Protein AF-X1KUH6-F1 (afdb_monomer_lite)

InterPro domains:
  IPR006076 FAD dependent oxidoreductase [PF01266] (51-123)
  IPR036188 FAD/NAD(P)-binding domain superfamily [G3DSA:3.50.50.60] (8-52)
  IPR036188 FAD/NAD(P)-binding domain superfamily [G3DSA:3.50.50.60] (83-125)
  IPR036188 FAD/NAD(P)-binding domain superfamily [SSF51905] (2-125)
  IPR052745 Glycerol 3-phosphate Oxidase/Oxidoreductase [PTHR42720] (55-124)

Foldseek 3Di:
DDDDDVDPDDPPVVVVVVVVVVVCVVVPDDDDPPDDFPDWDDDDPGTDGDDLVVVVVVCCVVPVPDDSVNDDDDDDDDFQADDPDDAWDWAADPVHNQDTDTGGQGPPNVVCVVVVVVVVVVSNVD

Radius of gyration: 20.11 Å; chains: 1; bounding box: 38×42×51 Å

Sequence (126 aa):
YALYVPTSGVIESTSLVDKLYRLAESYGAIFLVGNKVFEIEPEGKGFKVKEENYYLDMVRSFFPGLKLEDISLHQAGIRARLKDYYDFIIERDPEYTNLINLVGIDSPGLTASLAIARYVSELLIR

Structure (mmCIF, N/CA/C/O backbone):
data_AF-X1KUH6-F1
#
_entry.id   AF-X1KUH6-F1
#
loop_
_atom_site.group_PDB
_atom_site.id
_atom_site.type_symbol
_atom_site.label_atom_id
_atom_site.label_alt_id
_atom_site.label_comp_id
_atom_site.label_asym_id
_atom_site.label_entity_id
_atom_site.label_seq_id
_atom_site.pdbx_PDB_ins_code
_atom_site.Cartn_x
_atom_site.Cartn_y
_atom_site.Cartn_z
_atom_site.occupancy
_atom_site.B_iso_or_equiv
_atom_site.auth_seq_id
_atom_site.auth_comp_id
_atom_site.auth_asym_id
_atom_site.auth_atom_id
_atom_site.pdbx_PDB_model_num
ATOM 1 N N . TYR A 1 1 ? -2.471 15.102 10.674 1.00 31.97 1 TYR A N 1
ATOM 2 C CA . TYR A 1 1 ? -3.665 15.768 10.125 1.00 31.97 1 TYR A CA 1
ATOM 3 C C . TYR A 1 1 ? -4.675 14.694 9.764 1.00 31.97 1 TYR A C 1
ATOM 5 O O . TYR A 1 1 ? -4.535 14.075 8.718 1.00 31.97 1 TYR A O 1
ATOM 13 N N . ALA A 1 2 ? -5.610 14.398 10.666 1.00 34.84 2 ALA A N 1
ATOM 14 C CA . ALA A 1 2 ? -6.736 13.520 10.364 1.00 34.84 2 ALA A CA 1
ATOM 15 C C . ALA A 1 2 ? -7.836 14.351 9.689 1.00 34.84 2 ALA A C 1
ATOM 17 O O . ALA A 1 2 ? -8.065 15.505 10.059 1.00 34.84 2 ALA A O 1
ATOM 18 N N . LEU A 1 3 ? -8.474 13.790 8.665 1.00 40.66 3 LEU A N 1
ATOM 19 C CA . LEU A 1 3 ? -9.606 14.415 7.993 1.00 40.66 3 LEU A CA 1
ATOM 20 C C . LEU A 1 3 ? -10.830 14.259 8.909 1.00 40.66 3 LEU A C 1
ATOM 22 O O . LEU A 1 3 ? -11.420 13.184 8.971 1.00 40.66 3 LEU A O 1
ATOM 26 N N . TYR A 1 4 ? -11.191 15.304 9.656 1.00 42.94 4 TYR A N 1
ATOM 27 C CA . TYR A 1 4 ? -12.427 15.311 10.439 1.00 42.94 4 TYR A CA 1
ATOM 28 C C . TYR A 1 4 ? -13.623 15.356 9.482 1.00 42.94 4 TYR A C 1
ATOM 30 O O . TYR A 1 4 ? -13.858 16.366 8.816 1.00 42.94 4 TYR A O 1
ATOM 38 N N . VAL A 1 5 ? -14.364 14.250 9.391 1.00 48.00 5 VAL A N 1
ATOM 39 C CA . VAL A 1 5 ? -15.602 14.163 8.611 1.00 48.00 5 VAL A CA 1
ATOM 40 C C . VAL A 1 5 ? -16.766 14.026 9.603 1.00 48.00 5 VAL A C 1
ATOM 42 O O . VAL A 1 5 ? -16.987 12.937 10.127 1.00 48.00 5 VAL A O 1
ATOM 45 N N . PRO A 1 6 ? -17.513 15.110 9.894 1.00 46.59 6 PRO A N 1
ATOM 46 C CA . PRO A 1 6 ? -18.525 15.154 10.962 1.00 46.59 6 PRO A CA 1
ATOM 47 C C . PRO A 1 6 ? -19.759 14.271 10.723 1.00 46.59 6 PRO A C 1
ATOM 49 O O . PRO A 1 6 ? -20.635 14.180 11.578 1.00 46.59 6 PRO A O 1
ATOM 52 N N . THR A 1 7 ? -19.850 13.614 9.568 1.00 44.88 7 THR A N 1
ATOM 53 C CA . THR A 1 7 ? -20.922 12.672 9.239 1.00 44.88 7 THR A CA 1
ATOM 54 C C . THR A 1 7 ? -20.283 11.436 8.627 1.00 44.88 7 THR A C 1
ATOM 56 O O . THR A 1 7 ? -19.449 11.565 7.732 1.00 44.88 7 THR A O 1
ATOM 59 N N . SER A 1 8 ? -20.634 10.241 9.104 1.00 47.94 8 SER A N 1
ATOM 60 C CA . SER A 1 8 ? -20.269 9.007 8.414 1.00 47.94 8 SER A CA 1
ATOM 61 C C . SER A 1 8 ? -20.927 9.031 7.033 1.00 47.94 8 SER A C 1
ATOM 63 O O . SER A 1 8 ? -22.132 8.855 6.881 1.00 47.94 8 SER A O 1
ATOM 65 N N . GLY A 1 9 ? -20.128 9.333 6.017 1.00 53.59 9 GLY A N 1
ATOM 66 C CA . GLY A 1 9 ? -20.549 9.392 4.629 1.00 53.59 9 GLY A CA 1
ATOM 67 C C . GLY A 1 9 ? -19.636 8.507 3.804 1.00 53.59 9 GLY A C 1
ATOM 68 O O . GLY A 1 9 ? -18.417 8.549 3.960 1.00 53.59 9 GLY A O 1
ATOM 69 N N . VAL A 1 10 ? -20.218 7.701 2.920 1.00 56.50 10 VAL A N 1
ATOM 70 C CA . VAL A 1 10 ? -19.442 7.056 1.863 1.00 56.50 10 VAL A CA 1
ATOM 71 C C . VAL A 1 10 ? -18.936 8.175 0.960 1.00 56.50 10 VAL A C 1
ATOM 73 O O . VAL A 1 10 ? -19.721 8.825 0.271 1.00 56.50 10 VAL A O 1
ATOM 76 N N . ILE A 1 11 ? -17.634 8.448 1.007 1.00 61.00 11 ILE A N 1
ATOM 77 C CA . ILE A 1 11 ? -17.017 9.391 0.080 1.00 61.00 11 ILE A CA 1
ATOM 78 C C . ILE A 1 11 ? -16.903 8.681 -1.261 1.00 61.00 11 ILE A C 1
ATOM 80 O O . ILE A 1 11 ? -16.215 7.669 -1.391 1.00 61.00 11 ILE A O 1
ATOM 84 N N . GLU A 1 12 ? -17.591 9.217 -2.262 1.00 68.62 12 GLU A N 1
ATOM 85 C CA . GLU A 1 12 ? -17.457 8.738 -3.627 1.00 68.62 12 GLU A CA 1
ATOM 86 C C . GLU A 1 12 ? -16.041 9.087 -4.125 1.00 68.62 12 GLU A C 1
ATOM 88 O O . GLU A 1 12 ? -15.632 10.252 -4.174 1.00 68.62 12 GLU A O 1
ATOM 93 N N . SER A 1 13 ? -15.256 8.042 -4.394 1.00 67.69 13 SER A N 1
ATOM 94 C CA . SER A 1 13 ? -13.815 8.146 -4.632 1.00 67.69 13 SER A CA 1
ATOM 95 C C . SER A 1 13 ? -13.461 9.011 -5.839 1.00 67.69 13 SER A C 1
ATOM 97 O O . SER A 1 13 ? -12.487 9.759 -5.778 1.00 67.69 13 SER A O 1
ATOM 99 N N . THR A 1 14 ? -14.254 8.969 -6.912 1.00 73.88 14 THR A N 1
ATOM 100 C CA . THR A 1 14 ? -13.946 9.726 -8.130 1.00 73.88 14 THR A CA 1
ATOM 101 C C . THR A 1 14 ? -14.169 11.224 -7.930 1.00 73.88 14 THR A C 1
ATOM 103 O O . THR A 1 14 ? -13.325 12.025 -8.322 1.00 73.88 14 THR A O 1
ATOM 106 N N . SER A 1 15 ? -15.215 11.611 -7.202 1.00 71.81 15 SER A N 1
ATOM 107 C CA . SER A 1 15 ? -15.508 12.994 -6.816 1.00 71.81 15 SER A CA 1
ATOM 108 C C . SER A 1 15 ? -14.451 13.566 -5.874 1.00 71.81 15 SER A C 1
ATOM 110 O O . SER A 1 15 ? -14.112 14.747 -5.961 1.00 71.81 15 SER A O 1
ATOM 112 N N . LEU A 1 16 ? -13.916 12.746 -4.963 1.00 75.31 16 LEU A N 1
ATOM 113 C CA . LEU A 1 16 ? -12.793 13.153 -4.119 1.00 75.31 16 LEU A CA 1
ATOM 114 C C . LEU A 1 16 ? -11.537 13.392 -4.962 1.00 75.31 16 LEU A C 1
ATOM 116 O O . LEU A 1 16 ? -10.885 14.423 -4.800 1.00 75.31 16 LEU A O 1
ATOM 120 N N . VAL A 1 17 ? -11.219 12.466 -5.868 1.00 80.88 17 VAL A N 1
ATOM 121 C CA . VAL A 1 17 ? -10.056 12.573 -6.756 1.00 80.88 17 VAL A CA 1
ATOM 122 C C . VAL A 1 17 ? -10.162 13.801 -7.662 1.00 80.88 17 VAL A C 1
ATOM 124 O O . VAL A 1 17 ? -9.189 14.542 -7.757 1.00 80.88 17 VAL A O 1
ATOM 127 N N . ASP A 1 18 ? -11.329 14.087 -8.250 1.00 82.75 18 ASP A N 1
ATOM 128 C CA . ASP A 1 18 ? -11.540 15.290 -9.075 1.00 82.75 18 ASP A CA 1
ATOM 129 C C . ASP A 1 18 ? -11.342 16.582 -8.264 1.00 82.75 18 ASP A C 1
ATOM 131 O O . ASP A 1 18 ? -10.659 17.508 -8.705 1.00 82.75 18 ASP A O 1
ATOM 135 N N . LYS A 1 19 ? -11.859 16.638 -7.028 1.00 85.25 19 LYS A N 1
ATOM 136 C CA . LYS A 1 19 ? -11.635 17.793 -6.144 1.00 85.25 19 LYS A CA 1
ATOM 137 C C . LYS A 1 19 ? -10.160 17.982 -5.805 1.00 85.25 19 LYS A C 1
ATOM 139 O O . LYS A 1 19 ? -9.675 19.111 -5.840 1.00 85.25 19 LYS A O 1
ATOM 144 N N . LEU A 1 20 ? -9.452 16.901 -5.478 1.00 84.69 20 LEU A N 1
ATOM 145 C CA . LEU A 1 20 ? -8.020 16.947 -5.182 1.00 84.69 20 LEU A CA 1
ATOM 146 C C . LEU A 1 20 ? -7.204 17.365 -6.407 1.00 84.69 20 LEU A C 1
ATOM 148 O O . LEU A 1 20 ? -6.295 18.179 -6.270 1.00 84.69 20 LEU A O 1
ATOM 152 N N . TYR A 1 21 ? -7.561 16.863 -7.591 1.00 85.25 21 TYR A N 1
ATOM 153 C CA . TYR A 1 21 ? -6.956 17.244 -8.865 1.00 85.25 21 TYR A CA 1
ATOM 154 C C . TYR A 1 21 ? -7.057 18.759 -9.089 1.00 85.25 21 TYR A C 1
ATOM 156 O O . TYR A 1 21 ? -6.037 19.435 -9.222 1.00 85.25 21 TYR A O 1
ATOM 164 N N . ARG A 1 22 ? -8.273 19.318 -9.013 1.00 87.50 22 ARG A N 1
ATOM 165 C CA . ARG A 1 22 ? -8.514 20.762 -9.193 1.00 87.50 22 ARG A CA 1
ATOM 166 C C . ARG A 1 22 ? -7.794 21.609 -8.152 1.00 87.50 22 ARG A C 1
ATOM 168 O O . ARG A 1 22 ? -7.260 22.670 -8.469 1.00 87.50 22 ARG A O 1
ATOM 175 N N . LEU A 1 23 ? -7.787 21.150 -6.901 1.00 91.44 23 LEU A N 1
ATOM 176 C CA . LEU A 1 23 ? -7.093 21.838 -5.821 1.00 91.44 23 LEU A CA 1
ATOM 177 C C . LEU A 1 23 ? -5.587 21.884 -6.097 1.00 91.44 23 LEU A C 1
ATOM 179 O O . LEU A 1 23 ? -4.996 22.957 -6.041 1.00 91.44 23 LEU A O 1
ATOM 183 N N . ALA A 1 24 ? -4.977 20.754 -6.450 1.00 84.88 24 ALA A N 1
ATOM 184 C CA . ALA A 1 24 ? -3.556 20.683 -6.766 1.00 84.88 24 ALA A CA 1
ATOM 185 C C . ALA A 1 24 ? -3.184 21.568 -7.969 1.00 84.88 24 ALA A C 1
ATOM 187 O O . ALA A 1 24 ? -2.192 22.294 -7.889 1.00 84.88 24 ALA A O 1
ATOM 1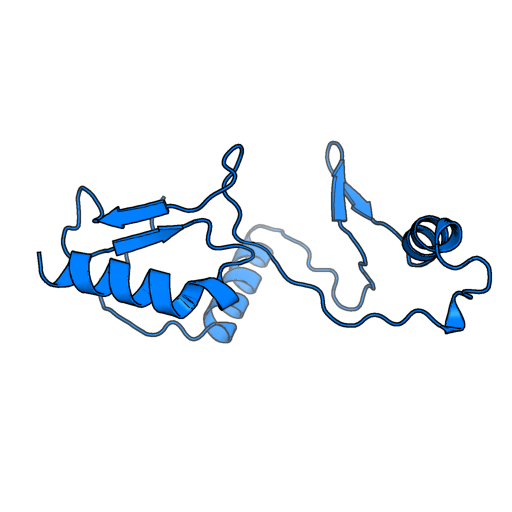88 N N . GLU A 1 25 ? -3.996 21.585 -9.035 1.00 89.31 25 GLU A N 1
ATOM 189 C CA . GLU A 1 25 ? -3.800 22.512 -10.162 1.00 89.31 25 GLU A CA 1
ATOM 190 C C . GLU A 1 25 ? -3.829 23.978 -9.710 1.00 89.31 25 GLU A C 1
ATOM 192 O O . GLU A 1 25 ? -2.978 24.765 -10.121 1.00 89.31 25 GLU A O 1
ATOM 197 N N . SER A 1 26 ? -4.747 24.351 -8.808 1.00 92.69 26 SER A N 1
ATOM 198 C CA . SER A 1 26 ? -4.825 25.724 -8.281 1.00 92.69 26 SER A CA 1
ATOM 199 C C . SER A 1 26 ? -3.585 26.147 -7.480 1.00 92.69 26 SER A C 1
ATOM 201 O O . SER A 1 26 ? -3.274 27.335 -7.408 1.00 92.69 26 SER A O 1
ATOM 203 N N . TYR A 1 27 ? -2.840 25.180 -6.933 1.00 92.56 27 TYR A N 1
ATOM 204 C CA . TYR A 1 27 ? -1.546 25.390 -6.275 1.00 92.56 27 TYR A CA 1
ATOM 205 C C . TYR A 1 27 ? -0.347 25.273 -7.233 1.00 92.56 27 TYR A C 1
ATOM 207 O O . TYR A 1 27 ? 0.799 25.305 -6.787 1.00 92.56 27 TYR A O 1
ATOM 215 N N . GLY A 1 28 ? -0.587 25.163 -8.544 1.00 86.88 28 GLY A N 1
ATOM 216 C CA . GLY A 1 28 ? 0.456 25.137 -9.570 1.00 86.88 28 GLY A CA 1
ATOM 217 C C . GLY A 1 28 ? 1.007 23.748 -9.896 1.00 86.88 28 GLY A C 1
ATOM 218 O O . GLY A 1 28 ? 2.046 23.655 -10.552 1.00 86.88 28 GLY A O 1
ATOM 219 N N . ALA A 1 29 ? 0.350 22.668 -9.461 1.00 88.44 29 ALA A N 1
ATOM 220 C CA . ALA A 1 29 ? 0.693 21.331 -9.935 1.00 88.44 29 ALA A CA 1
ATOM 221 C C . ALA A 1 29 ? 0.342 21.189 -11.426 1.00 88.44 29 ALA A C 1
ATOM 223 O O . ALA A 1 29 ? -0.734 21.596 -11.859 1.00 88.44 29 ALA A O 1
ATOM 224 N N . ILE A 1 30 ? 1.239 20.582 -12.204 1.00 86.62 30 ILE A N 1
ATOM 225 C CA . ILE A 1 30 ? 1.002 20.240 -13.610 1.00 86.62 30 ILE A CA 1
ATOM 226 C C . ILE A 1 30 ? 0.770 18.734 -13.694 1.00 86.62 30 ILE A C 1
ATOM 228 O O . ILE A 1 30 ? 1.621 17.950 -13.270 1.00 86.62 30 ILE A O 1
ATOM 232 N N . PHE A 1 31 ? -0.358 18.329 -14.273 1.00 83.38 31 PHE A N 1
ATOM 233 C CA . PHE A 1 31 ? -0.675 16.925 -14.513 1.00 83.38 31 PHE A CA 1
ATOM 234 C C . PHE A 1 31 ? -0.367 16.548 -15.962 1.00 83.38 31 PHE A C 1
ATOM 236 O O . PHE A 1 31 ? -0.906 17.122 -16.905 1.00 83.38 31 PHE A O 1
ATOM 243 N N . LEU A 1 32 ? 0.499 15.553 -16.145 1.00 78.19 32 LEU A N 1
ATOM 244 C CA . LEU A 1 32 ? 0.859 15.019 -17.456 1.00 78.19 32 LEU A CA 1
ATOM 245 C C . LEU A 1 32 ? 0.123 13.699 -17.697 1.00 78.19 32 LEU A C 1
ATOM 247 O O . LEU A 1 32 ? 0.620 12.621 -17.375 1.00 78.19 32 LEU A O 1
ATOM 251 N N . VAL A 1 33 ? -1.071 13.787 -18.274 1.00 76.44 33 VAL A N 1
ATOM 252 C CA . VAL A 1 33 ? -1.908 12.629 -18.618 1.00 76.44 33 VAL A CA 1
ATOM 253 C C . VAL A 1 33 ? -1.519 12.017 -19.968 1.00 76.44 33 VAL A C 1
ATOM 255 O O . VAL A 1 33 ? -1.100 12.719 -20.883 1.00 76.44 33 VAL A O 1
ATOM 258 N N . GLY A 1 34 ? -1.647 10.692 -20.091 1.00 69.38 34 GLY A N 1
ATOM 259 C CA . GLY A 1 34 ? -1.348 9.948 -21.326 1.00 69.38 34 GLY A CA 1
ATOM 260 C C . GLY A 1 34 ? 0.093 9.438 -21.460 1.00 69.38 34 GLY A C 1
ATOM 261 O O . GLY A 1 34 ? 0.394 8.721 -22.412 1.00 69.38 34 GLY A O 1
ATOM 262 N N . ASN A 1 35 ? 0.974 9.747 -20.505 1.00 70.75 35 ASN A N 1
ATOM 263 C CA . ASN A 1 35 ? 2.327 9.191 -20.469 1.00 70.75 35 ASN A CA 1
ATOM 264 C C . ASN A 1 35 ? 2.319 7.790 -19.848 1.00 70.75 35 ASN A C 1
ATOM 266 O O . ASN A 1 35 ? 1.699 7.570 -18.806 1.00 70.75 35 ASN A O 1
ATOM 270 N N . LYS A 1 36 ? 3.041 6.849 -20.468 1.00 67.56 36 LYS A N 1
ATOM 271 C CA . LYS A 1 36 ? 3.293 5.534 -19.873 1.00 67.56 36 LYS A CA 1
ATOM 272 C C . LYS A 1 36 ? 4.362 5.681 -1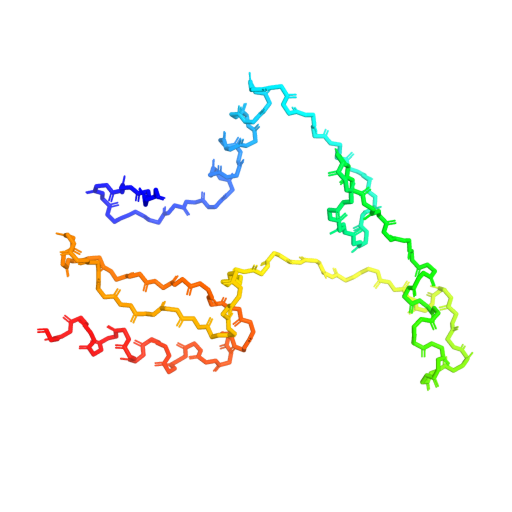8.800 1.00 67.56 36 LYS A C 1
ATOM 274 O O . LYS A 1 36 ? 5.518 5.959 -19.098 1.00 67.56 36 LYS A O 1
ATOM 279 N N . VAL A 1 37 ? 3.952 5.492 -17.558 1.00 66.00 37 VAL A N 1
ATOM 280 C CA . VAL A 1 37 ? 4.829 5.507 -16.394 1.00 66.00 37 VAL A CA 1
ATOM 281 C C . VAL A 1 37 ? 4.803 4.109 -15.796 1.00 66.00 37 VAL A C 1
ATOM 283 O O . VAL A 1 37 ? 3.745 3.659 -15.360 1.00 66.00 37 VAL A O 1
ATOM 286 N N . PHE A 1 38 ? 5.944 3.420 -15.793 1.00 69.75 38 PHE A N 1
ATOM 287 C CA . PHE A 1 38 ? 6.019 2.048 -15.283 1.00 69.75 38 PHE A CA 1
ATOM 288 C C . PHE A 1 38 ? 6.347 2.011 -13.789 1.00 69.75 38 PHE A C 1
ATOM 290 O O . PHE A 1 38 ? 5.682 1.327 -13.018 1.00 69.75 38 PHE A O 1
ATOM 297 N N . GLU A 1 39 ? 7.326 2.809 -13.371 1.00 74.81 39 GLU A N 1
ATOM 298 C CA . GLU A 1 39 ? 7.657 3.040 -11.967 1.00 74.81 39 GLU A CA 1
ATOM 299 C C . GLU A 1 39 ? 8.164 4.462 -11.807 1.00 74.81 39 GLU A C 1
ATOM 301 O O . GLU A 1 39 ? 8.863 4.959 -12.691 1.00 74.81 39 GLU A O 1
ATOM 306 N N . ILE A 1 40 ? 7.831 5.087 -10.681 1.00 77.31 40 ILE A N 1
ATOM 307 C CA . ILE A 1 40 ? 8.378 6.374 -10.266 1.00 77.31 40 ILE A CA 1
ATOM 308 C C . ILE A 1 40 ? 9.027 6.201 -8.901 1.00 77.31 40 ILE A C 1
ATOM 310 O O . ILE A 1 40 ? 8.365 5.816 -7.938 1.00 77.31 40 ILE A O 1
ATOM 314 N N . GLU A 1 41 ? 10.301 6.561 -8.814 1.00 80.75 41 GLU A N 1
ATOM 315 C CA . GLU A 1 41 ? 11.031 6.673 -7.555 1.00 80.75 41 GLU A CA 1
ATOM 316 C C . GLU A 1 41 ? 11.459 8.136 -7.346 1.00 80.75 41 GLU A C 1
ATOM 318 O O . GLU A 1 41 ? 11.938 8.769 -8.291 1.00 80.75 41 GLU A O 1
ATOM 323 N N . PRO A 1 42 ? 11.286 8.717 -6.144 1.00 80.88 42 PRO A N 1
ATOM 324 C CA . PRO A 1 42 ? 11.809 10.047 -5.849 1.00 80.88 42 PRO A CA 1
ATOM 325 C C . PRO A 1 42 ? 13.335 10.077 -5.999 1.00 80.88 42 PRO A C 1
ATOM 327 O O . PRO A 1 42 ? 14.034 9.278 -5.379 1.00 80.88 42 PRO A O 1
ATOM 330 N N . GLU A 1 43 ? 13.863 11.023 -6.777 1.00 86.50 43 GLU A N 1
ATOM 331 C CA . GLU A 1 43 ? 15.306 11.215 -6.955 1.00 86.50 43 GLU A CA 1
ATOM 332 C C . GLU A 1 43 ? 15.642 12.714 -6.916 1.00 86.50 43 GLU A C 1
ATOM 334 O O . GLU A 1 43 ? 15.345 13.486 -7.832 1.00 86.50 43 GLU A O 1
ATOM 339 N N . GLY A 1 44 ? 16.244 13.160 -5.809 1.00 86.12 44 GLY A N 1
ATOM 340 C CA . GLY A 1 44 ? 16.580 14.569 -5.594 1.00 86.12 44 GLY A CA 1
ATOM 341 C C . GLY A 1 44 ? 15.347 15.483 -5.619 1.00 86.12 44 GLY A C 1
ATOM 342 O O . GLY A 1 44 ? 14.476 15.378 -4.760 1.00 86.12 44 GLY A O 1
ATOM 343 N N . LYS A 1 45 ? 15.298 16.412 -6.585 1.00 84.62 45 LYS A N 1
ATOM 344 C CA . LYS A 1 45 ? 14.156 17.328 -6.809 1.00 84.62 45 LYS A CA 1
ATOM 345 C C . LYS A 1 45 ? 13.144 16.801 -7.836 1.00 84.62 45 LYS A C 1
ATOM 347 O O . LYS A 1 45 ? 12.207 17.520 -8.173 1.00 84.62 45 LYS A O 1
ATOM 352 N N . GLY A 1 46 ? 13.366 15.606 -8.375 1.00 82.94 46 GLY A N 1
ATOM 353 C CA . GLY A 1 46 ? 12.556 15.029 -9.436 1.00 82.94 46 GLY A CA 1
ATOM 354 C C . GLY A 1 46 ? 12.209 13.573 -9.164 1.00 82.94 46 GLY A C 1
ATOM 355 O O . GLY A 1 46 ? 12.224 13.097 -8.028 1.00 82.94 46 GLY A O 1
ATOM 356 N N . PHE A 1 47 ? 11.883 12.879 -10.244 1.00 82.25 47 PHE A N 1
ATOM 357 C CA . PHE A 1 47 ? 11.468 11.490 -10.224 1.00 82.25 47 PHE A CA 1
ATOM 358 C C . PHE A 1 47 ? 12.249 10.716 -11.272 1.00 82.25 47 PHE A C 1
ATOM 360 O O . PHE A 1 47 ? 12.354 11.149 -12.421 1.00 82.25 47 PHE A O 1
ATOM 367 N N . LYS A 1 48 ? 12.759 9.554 -10.880 1.00 82.69 48 LYS A N 1
ATOM 368 C CA . LYS A 1 48 ? 13.312 8.576 -11.802 1.00 82.69 48 LYS A CA 1
ATOM 369 C C . LYS A 1 48 ? 12.176 7.709 -12.321 1.00 82.69 48 LYS A C 1
ATOM 371 O O . LYS A 1 48 ? 11.450 7.109 -11.530 1.00 82.69 48 LYS A O 1
ATOM 376 N N . VAL A 1 49 ? 12.038 7.647 -13.642 1.00 80.06 49 VAL A N 1
ATOM 377 C CA . VAL A 1 49 ? 11.042 6.806 -14.312 1.00 80.06 49 VAL A CA 1
ATOM 378 C C . VAL A 1 49 ? 11.737 5.575 -14.875 1.00 80.06 49 VAL A C 1
ATOM 380 O O . V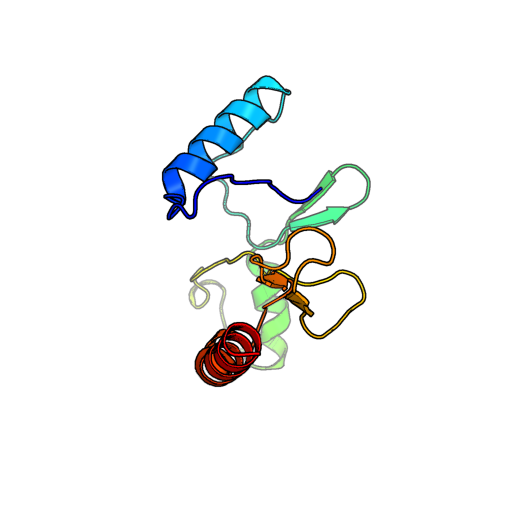AL A 1 49 ? 12.765 5.702 -15.539 1.00 80.06 49 VAL A O 1
ATOM 383 N N . LYS A 1 50 ? 11.199 4.383 -14.609 1.00 79.94 50 LYS A N 1
ATOM 384 C CA . LYS A 1 50 ? 11.691 3.143 -15.228 1.00 79.94 50 LYS A CA 1
ATOM 385 C C . LYS A 1 50 ? 10.929 2.855 -16.519 1.00 79.94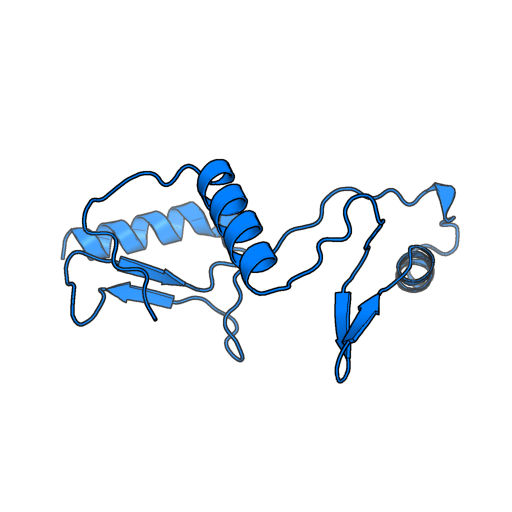 50 LYS A C 1
ATOM 387 O O . LYS A 1 50 ? 9.731 3.114 -16.603 1.00 79.94 50 LYS A O 1
ATOM 392 N N . GLU A 1 51 ? 11.631 2.323 -17.513 1.00 78.62 51 GLU A N 1
ATOM 393 C CA . GLU A 1 51 ? 11.063 1.903 -18.799 1.00 78.62 51 GLU A CA 1
ATOM 394 C C . GLU A 1 51 ? 10.803 0.391 -18.831 1.00 78.62 51 GLU A C 1
ATOM 396 O O . GLU A 1 51 ? 11.333 -0.366 -18.023 1.00 78.62 51 GLU A O 1
ATOM 401 N N . GLU A 1 52 ? 10.028 -0.071 -19.806 1.00 77.12 52 GLU A N 1
ATOM 402 C CA . GLU A 1 52 ? 9.616 -1.473 -19.980 1.00 77.12 52 GLU A CA 1
ATOM 403 C C . GLU A 1 52 ? 10.810 -2.458 -20.035 1.00 77.12 52 GLU A C 1
ATOM 405 O O . GLU A 1 52 ? 10.771 -3.531 -19.427 1.00 77.12 52 GLU A O 1
ATOM 410 N N . ASN A 1 53 ? 11.923 -2.050 -20.663 1.00 82.81 53 ASN A N 1
ATOM 411 C CA . ASN A 1 53 ? 13.161 -2.840 -20.744 1.00 82.81 53 ASN A CA 1
ATOM 412 C C . ASN A 1 53 ? 13.771 -3.164 -19.372 1.00 82.81 53 ASN A C 1
ATOM 414 O O . ASN A 1 53 ? 14.366 -4.228 -19.208 1.00 82.81 53 ASN A O 1
ATOM 418 N N . TYR A 1 54 ? 13.587 -2.292 -18.375 1.00 83.62 54 TYR A N 1
ATOM 419 C CA . TYR A 1 54 ? 14.076 -2.537 -17.017 1.00 83.62 54 TYR A CA 1
ATOM 420 C C . TYR A 1 54 ? 13.490 -3.827 -16.433 1.00 83.62 54 TYR A C 1
ATOM 422 O O . TYR A 1 54 ? 14.204 -4.62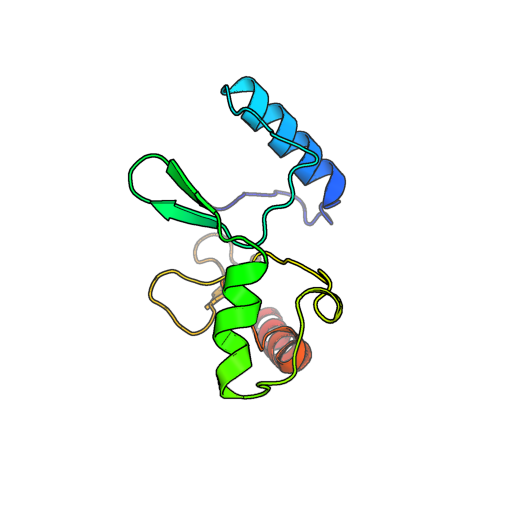2 -15.821 1.00 83.62 54 TYR A O 1
ATOM 430 N N . TYR A 1 55 ? 12.193 -4.062 -16.647 1.00 82.94 55 TYR A N 1
ATOM 431 C CA . TYR A 1 55 ? 11.528 -5.264 -16.150 1.00 82.94 55 TYR A CA 1
ATOM 432 C C . TYR A 1 55 ? 12.002 -6.504 -16.885 1.00 82.94 55 TYR A C 1
ATOM 434 O O . TYR A 1 55 ? 12.313 -7.498 -16.232 1.00 82.94 55 TYR A O 1
ATOM 442 N N . LEU A 1 56 ? 12.116 -6.432 -18.215 1.00 86.81 56 LEU A N 1
ATOM 443 C CA . LEU A 1 56 ? 12.625 -7.533 -19.029 1.00 86.81 56 LEU A CA 1
ATOM 444 C C . LEU A 1 56 ? 13.995 -8.009 -18.526 1.00 86.81 56 LEU A C 1
ATOM 446 O O . LEU A 1 56 ? 14.197 -9.209 -18.338 1.00 86.81 56 LEU A O 1
ATOM 450 N N . ASP A 1 57 ? 14.906 -7.080 -18.235 1.00 88.00 57 ASP A N 1
ATOM 451 C CA . ASP A 1 57 ? 16.239 -7.403 -17.723 1.00 88.00 57 ASP A CA 1
ATOM 452 C C . ASP A 1 57 ? 16.214 -8.067 -16.339 1.00 88.00 57 ASP A C 1
ATOM 454 O O . ASP A 1 57 ? 16.987 -8.997 -16.100 1.00 88.00 57 ASP A O 1
ATOM 458 N N . MET A 1 58 ? 15.293 -7.679 -15.449 1.00 86.44 58 MET A N 1
ATOM 459 C CA . MET A 1 58 ? 15.134 -8.349 -14.152 1.00 86.44 58 MET A CA 1
ATOM 460 C C . MET A 1 58 ? 14.682 -9.809 -14.298 1.00 86.44 58 MET A C 1
ATOM 462 O O . MET A 1 58 ? 15.229 -10.696 -13.633 1.00 86.44 58 MET A O 1
ATOM 466 N N . VAL A 1 59 ? 13.693 -10.083 -15.159 1.00 89.12 59 VAL A N 1
ATOM 467 C CA . VAL A 1 59 ? 13.109 -11.435 -15.270 1.00 89.12 59 VAL A CA 1
ATOM 468 C C . VAL A 1 59 ? 13.915 -12.370 -16.173 1.00 89.12 59 VAL A C 1
ATOM 470 O O . VAL A 1 59 ? 13.778 -13.586 -16.052 1.00 89.12 59 VAL A O 1
ATOM 473 N N . ARG A 1 60 ? 14.797 -11.841 -17.033 1.00 89.12 60 ARG A N 1
ATOM 474 C CA . ARG A 1 60 ? 15.664 -12.627 -17.935 1.00 89.12 60 ARG A CA 1
ATOM 475 C C . ARG A 1 60 ? 16.509 -13.681 -17.224 1.00 89.12 60 ARG A C 1
ATOM 477 O O . ARG A 1 60 ? 16.778 -14.730 -17.802 1.00 89.12 60 ARG A O 1
ATOM 484 N N . SER A 1 61 ? 16.900 -13.425 -15.976 1.00 89.38 61 SER A N 1
ATOM 485 C CA . SER A 1 61 ? 17.621 -14.399 -15.144 1.00 89.38 61 SER A CA 1
ATOM 486 C C . SER A 1 61 ? 16.808 -15.671 -14.862 1.00 89.38 61 SER A C 1
ATOM 488 O O . SER A 1 61 ? 17.382 -16.752 -14.754 1.00 89.38 61 SER A O 1
ATOM 490 N N . PHE A 1 62 ? 15.479 -15.555 -14.796 1.00 92.06 62 PHE A N 1
ATOM 491 C CA . PHE A 1 62 ? 14.551 -16.669 -14.599 1.00 92.06 62 PHE A CA 1
ATOM 492 C C . PHE A 1 62 ? 14.023 -17.225 -15.930 1.00 92.06 62 PHE A C 1
ATOM 494 O O . PHE A 1 62 ? 13.847 -18.434 -16.060 1.00 92.06 62 PHE A O 1
ATOM 501 N N . PHE A 1 63 ? 13.803 -16.360 -16.929 1.00 92.94 63 PHE A N 1
ATOM 502 C CA . PHE A 1 63 ? 13.240 -16.715 -18.237 1.00 92.94 63 PHE A CA 1
ATOM 503 C C . PHE A 1 63 ? 14.054 -16.090 -19.389 1.00 92.94 63 PHE A C 1
ATOM 505 O O . PHE A 1 63 ? 13.675 -15.047 -19.924 1.00 92.94 63 PHE A O 1
ATOM 512 N N . PRO A 1 64 ? 15.159 -16.724 -19.826 1.00 90.88 64 PRO A N 1
ATOM 513 C CA . PRO A 1 64 ? 16.085 -16.135 -20.803 1.00 90.88 64 PRO A CA 1
ATOM 514 C C . PRO A 1 64 ? 15.479 -15.913 -22.193 1.00 90.88 64 PRO A C 1
ATOM 516 O O . PRO A 1 64 ? 15.950 -15.067 -22.947 1.00 90.88 64 PRO A O 1
ATOM 519 N N . GLY A 1 65 ? 14.456 -16.697 -22.545 1.00 92.56 65 GLY A N 1
ATOM 520 C CA . GLY A 1 65 ? 13.768 -16.615 -23.834 1.00 92.56 65 GLY A CA 1
ATOM 521 C C . GLY A 1 65 ? 12.675 -15.548 -23.906 1.00 92.56 65 GLY A C 1
ATOM 522 O O . GLY A 1 65 ? 12.077 -15.402 -24.968 1.00 92.56 65 GLY A O 1
ATOM 523 N N . LEU A 1 66 ? 12.401 -14.839 -22.805 1.00 91.69 66 LEU A N 1
ATOM 524 C CA . LEU A 1 66 ? 11.369 -13.807 -22.755 1.00 91.69 66 LEU A CA 1
ATOM 525 C C . LEU A 1 66 ? 11.764 -12.624 -23.647 1.00 91.69 66 LEU A C 1
ATOM 527 O O . LEU A 1 66 ? 12.900 -12.136 -23.588 1.00 91.69 66 LEU A O 1
ATOM 531 N N . LYS A 1 67 ? 10.826 -12.151 -24.463 1.00 90.44 67 LYS A N 1
ATOM 532 C CA . LYS A 1 67 ? 10.989 -10.976 -25.318 1.00 90.44 67 LYS A CA 1
ATOM 533 C C . LYS A 1 67 ? 10.131 -9.830 -24.801 1.00 90.44 67 LYS A C 1
ATOM 535 O O . LYS A 1 67 ? 9.206 -10.023 -24.021 1.00 90.44 67 LYS A O 1
ATOM 540 N N . LEU A 1 68 ? 10.432 -8.617 -25.260 1.00 85.06 68 LEU A N 1
ATOM 541 C CA . LEU A 1 68 ? 9.659 -7.431 -24.883 1.00 85.06 68 LEU A CA 1
ATOM 542 C C . LEU A 1 68 ? 8.184 -7.554 -25.305 1.00 85.06 68 LEU A C 1
ATOM 544 O O . LEU A 1 68 ? 7.300 -7.114 -24.586 1.00 85.06 68 LEU A O 1
ATOM 548 N N . GLU A 1 69 ? 7.938 -8.213 -26.438 1.00 88.94 69 GLU A N 1
ATOM 549 C CA . GLU A 1 69 ? 6.612 -8.522 -26.994 1.00 88.94 69 GLU A CA 1
ATOM 550 C C . GLU A 1 69 ? 5.721 -9.315 -26.025 1.00 88.94 69 GLU A C 1
ATOM 552 O O . GLU A 1 69 ? 4.498 -9.205 -26.074 1.00 88.94 69 GLU A O 1
ATOM 557 N N . ASP A 1 70 ? 6.344 -10.119 -25.159 1.00 87.69 70 ASP A N 1
ATOM 558 C CA . ASP A 1 70 ? 5.669 -11.003 -24.211 1.00 87.69 70 ASP A CA 1
ATOM 559 C C . ASP A 1 70 ? 5.272 -10.266 -22.919 1.00 87.69 70 ASP A C 1
ATOM 561 O O . ASP A 1 70 ? 4.598 -10.832 -22.055 1.00 87.69 70 ASP A O 1
ATOM 565 N N . ILE A 1 71 ? 5.706 -9.010 -22.757 1.00 82.31 71 ILE A N 1
ATOM 566 C CA . ILE A 1 71 ? 5.444 -8.185 -21.580 1.00 82.31 71 ILE A CA 1
ATOM 567 C C . ILE A 1 71 ? 4.354 -7.175 -21.923 1.00 82.31 71 ILE A C 1
ATOM 569 O O . ILE A 1 71 ? 4.496 -6.341 -22.812 1.00 82.31 71 ILE A O 1
ATOM 573 N N . SER A 1 72 ? 3.267 -7.212 -21.158 1.00 79.62 72 SER A N 1
ATOM 574 C CA . SER A 1 72 ? 2.192 -6.230 -21.251 1.00 79.62 72 SER A CA 1
ATOM 575 C C . SER A 1 72 ? 1.920 -5.601 -19.895 1.00 79.62 72 SER A C 1
ATOM 577 O O . SER A 1 72 ? 1.838 -6.296 -18.879 1.00 79.62 72 SER A O 1
ATOM 579 N N . LEU A 1 73 ? 1.696 -4.290 -19.892 1.00 70.06 73 LEU A N 1
ATOM 580 C CA . LEU A 1 73 ? 1.168 -3.580 -18.734 1.00 70.06 73 LEU A CA 1
ATOM 581 C C . LEU A 1 73 ? -0.173 -4.183 -18.303 1.00 70.06 73 LEU A C 1
ATOM 583 O O . LEU A 1 73 ? -1.072 -4.354 -19.124 1.00 70.06 73 LEU A O 1
ATOM 587 N N . HIS A 1 74 ? -0.307 -4.474 -17.011 1.00 76.25 74 HIS A N 1
ATOM 588 C CA . HIS A 1 74 ? -1.551 -4.985 -16.443 1.00 76.25 74 HIS A CA 1
ATOM 589 C C . HIS A 1 74 ? -2.209 -3.951 -15.530 1.00 76.25 74 HIS A C 1
ATOM 591 O O . HIS A 1 74 ? -3.135 -3.257 -15.940 1.00 76.25 74 HIS A O 1
ATOM 597 N N . GLN A 1 75 ? -1.710 -3.814 -14.302 1.00 71.19 75 GLN A N 1
ATOM 598 C CA . GLN A 1 75 ? -2.270 -2.904 -13.314 1.00 71.19 75 GLN A CA 1
ATOM 599 C C . GLN A 1 75 ? -1.156 -2.260 -12.490 1.00 71.19 75 GLN A C 1
ATOM 601 O O . GLN A 1 75 ? -0.194 -2.921 -12.103 1.00 71.19 75 GLN A O 1
ATOM 606 N N . ALA A 1 76 ? -1.329 -0.975 -12.191 1.00 69.44 76 ALA A N 1
ATOM 607 C CA . ALA A 1 76 ? -0.574 -0.255 -11.175 1.00 69.44 76 ALA A CA 1
ATOM 608 C C . ALA A 1 76 ? -1.515 0.106 -10.017 1.00 69.44 76 ALA A C 1
ATOM 610 O O . ALA A 1 76 ? -2.716 0.299 -10.215 1.00 69.44 76 ALA A O 1
ATOM 611 N N . GLY A 1 77 ? -0.983 0.185 -8.801 1.00 70.44 77 GLY A N 1
ATOM 612 C CA . GLY A 1 77 ? -1.761 0.528 -7.615 1.00 70.44 77 GLY A CA 1
ATOM 613 C C . GLY A 1 77 ? -0.913 1.249 -6.580 1.00 70.44 77 GLY A C 1
ATOM 614 O O . GLY A 1 77 ? 0.285 0.995 -6.462 1.00 70.44 77 GLY A O 1
ATOM 615 N N . ILE A 1 78 ? -1.546 2.145 -5.826 1.00 74.38 78 ILE A N 1
ATOM 616 C CA . ILE A 1 78 ? -0.921 2.817 -4.687 1.00 74.38 78 ILE A CA 1
ATOM 617 C C . ILE A 1 78 ? -1.126 1.941 -3.458 1.00 74.38 78 ILE A C 1
ATOM 619 O O . ILE A 1 78 ? -2.237 1.498 -3.174 1.00 74.38 78 ILE A O 1
ATOM 623 N N . ARG A 1 79 ? -0.043 1.700 -2.724 1.00 74.75 79 ARG A N 1
ATOM 624 C CA . ARG A 1 79 ? -0.066 0.928 -1.486 1.00 74.75 79 ARG A CA 1
ATOM 625 C C . ARG A 1 79 ? -0.033 1.877 -0.302 1.00 74.75 79 ARG A C 1
ATOM 627 O O . ARG A 1 79 ? 0.883 2.688 -0.184 1.00 74.75 79 ARG A O 1
ATOM 634 N N . ALA A 1 80 ? -1.015 1.759 0.582 1.00 78.38 80 ALA A N 1
ATOM 635 C CA . ALA A 1 80 ? -1.024 2.480 1.843 1.00 78.38 80 ALA A CA 1
ATOM 636 C C . ALA A 1 80 ? -0.066 1.781 2.817 1.00 78.38 80 ALA A C 1
ATOM 638 O O . ALA A 1 80 ? -0.510 0.993 3.638 1.00 78.38 80 ALA A O 1
ATOM 639 N N . ARG A 1 81 ? 1.247 2.019 2.701 1.00 80.62 81 ARG A N 1
ATOM 640 C CA . ARG A 1 81 ? 2.243 1.529 3.670 1.00 80.62 81 ARG A CA 1
ATOM 641 C C . ARG A 1 81 ? 2.594 2.603 4.684 1.00 80.62 81 ARG A C 1
ATOM 643 O O . ARG A 1 81 ? 2.695 3.781 4.343 1.00 80.62 81 ARG A O 1
ATOM 650 N N . LEU A 1 82 ? 2.841 2.177 5.915 1.00 83.69 82 LEU A N 1
ATOM 651 C CA . LEU A 1 82 ? 3.461 3.026 6.920 1.00 83.69 82 LEU A CA 1
ATOM 652 C C . LEU A 1 82 ? 4.945 3.222 6.597 1.00 83.69 82 LEU A C 1
ATOM 654 O O . LEU A 1 82 ? 5.616 2.343 6.056 1.00 83.69 82 LEU A O 1
ATOM 658 N N . LYS A 1 83 ? 5.458 4.405 6.929 1.00 80.12 83 LYS A N 1
ATOM 659 C CA . LYS A 1 83 ? 6.885 4.694 6.824 1.00 80.12 83 LYS A CA 1
ATOM 660 C C . LYS A 1 83 ? 7.605 3.988 7.978 1.00 80.12 83 LYS A C 1
ATOM 662 O O . LYS A 1 83 ? 7.193 4.143 9.122 1.00 80.12 83 LYS A O 1
ATOM 667 N N . ASP A 1 84 ? 8.644 3.216 7.665 1.00 80.19 84 ASP A N 1
ATOM 668 C CA . ASP A 1 84 ? 9.494 2.491 8.628 1.00 80.19 84 ASP A CA 1
ATOM 669 C C . ASP A 1 84 ? 8.781 1.408 9.471 1.00 80.19 84 ASP A C 1
ATOM 671 O O . ASP A 1 84 ? 9.361 0.870 10.414 1.00 80.19 84 ASP A O 1
ATOM 675 N N . TYR A 1 85 ? 7.544 1.042 9.118 1.00 76.12 85 TYR A N 1
ATOM 676 C CA . TYR A 1 85 ? 6.755 0.025 9.814 1.00 76.12 85 TYR A CA 1
ATOM 677 C C . TYR A 1 85 ? 6.185 -0.987 8.816 1.00 76.12 85 TYR A C 1
ATOM 679 O O . TYR A 1 85 ? 5.649 -0.609 7.776 1.00 76.12 85 TYR A O 1
ATOM 687 N N . TYR A 1 86 ? 6.341 -2.278 9.119 1.00 70.38 86 TYR A N 1
ATOM 688 C CA . TYR A 1 86 ? 6.016 -3.361 8.181 1.00 70.38 86 TYR A CA 1
ATOM 689 C C . TYR A 1 86 ? 4.556 -3.812 8.221 1.00 70.38 86 TYR A C 1
ATOM 691 O O . TYR A 1 86 ? 4.093 -4.406 7.250 1.00 70.38 86 TYR A O 1
ATOM 699 N N . ASP A 1 87 ? 3.863 -3.560 9.328 1.00 80.88 87 ASP A N 1
ATOM 700 C CA . ASP A 1 87 ? 2.479 -3.983 9.534 1.00 80.88 87 ASP A CA 1
ATOM 701 C C . ASP A 1 87 ? 1.527 -2.780 9.394 1.00 80.88 87 ASP A C 1
ATOM 703 O O . ASP A 1 87 ? 1.864 -1.770 8.770 1.00 80.88 87 ASP A O 1
ATOM 707 N N . PHE A 1 88 ? 0.344 -2.861 9.985 1.00 89.19 88 PHE A N 1
ATOM 708 C CA . PHE A 1 88 ? -0.664 -1.807 9.969 1.00 89.19 88 PHE A CA 1
ATOM 709 C C . PHE A 1 88 ? -1.116 -1.415 11.381 1.00 89.19 88 PHE A C 1
ATOM 711 O O . PHE A 1 88 ? -0.850 -2.102 12.364 1.00 89.19 88 PHE A O 1
ATOM 718 N N . ILE A 1 89 ? -1.828 -0.296 11.479 1.00 90.44 89 ILE A N 1
ATOM 719 C CA . ILE A 1 89 ? -2.416 0.211 12.720 1.00 90.44 89 ILE A CA 1
ATOM 720 C C . ILE A 1 89 ? -3.929 0.004 12.657 1.00 90.44 89 ILE A C 1
ATOM 722 O O . ILE A 1 89 ? -4.574 0.453 11.706 1.00 90.44 89 ILE A O 1
ATOM 726 N N . ILE A 1 90 ? -4.484 -0.656 13.679 1.00 93.38 90 ILE A N 1
ATOM 727 C CA . ILE A 1 90 ? -5.925 -0.683 13.952 1.00 93.38 90 ILE A CA 1
ATOM 728 C C . ILE A 1 90 ? -6.153 -0.273 15.403 1.00 93.38 90 ILE A C 1
ATOM 730 O O . ILE A 1 90 ? -5.872 -1.047 16.315 1.00 93.38 90 ILE A O 1
ATOM 734 N N . GLU A 1 91 ? -6.678 0.926 15.619 1.00 92.31 91 GLU A N 1
ATOM 735 C CA . GLU A 1 91 ? -6.898 1.458 16.966 1.00 92.31 91 GLU A CA 1
ATOM 736 C C . GLU A 1 91 ? -8.056 2.455 17.005 1.00 92.31 91 GLU A C 1
ATOM 738 O O . GLU A 1 91 ? -8.433 3.032 15.983 1.00 92.31 91 GLU A O 1
ATOM 743 N N . ARG A 1 92 ? -8.634 2.666 18.192 1.00 92.31 92 ARG A N 1
ATOM 744 C CA . ARG A 1 92 ? -9.574 3.772 18.405 1.00 92.31 92 ARG A CA 1
ATOM 745 C C . ARG A 1 92 ? -8.814 5.087 18.452 1.00 92.31 92 ARG A C 1
ATOM 747 O O . ARG A 1 92 ? -7.735 5.155 19.036 1.00 92.31 92 ARG A O 1
ATOM 754 N N . ASP A 1 93 ? -9.404 6.122 17.875 1.00 90.94 93 ASP A N 1
ATOM 755 C CA . ASP A 1 93 ? -8.857 7.464 17.994 1.00 90.94 93 ASP A CA 1
ATOM 756 C C . ASP A 1 93 ? -8.886 7.920 19.471 1.00 90.94 93 ASP A C 1
ATOM 758 O O . ASP A 1 93 ? -9.897 7.714 20.156 1.00 90.94 93 ASP A O 1
ATOM 762 N N . PRO A 1 94 ? -7.787 8.496 19.995 1.00 87.44 94 PRO A N 1
ATOM 763 C CA . PRO A 1 94 ? -7.701 8.882 21.401 1.00 87.44 94 PRO A CA 1
ATOM 764 C C . PRO A 1 94 ? -8.610 10.066 21.763 1.00 87.44 94 PRO A C 1
ATOM 766 O O . PRO A 1 94 ? -8.961 10.220 22.931 1.00 87.44 94 PRO A O 1
ATOM 769 N N . GLU A 1 95 ? -8.984 10.900 20.790 1.00 91.88 95 GLU A N 1
ATOM 770 C CA . GLU A 1 95 ? -9.858 12.060 20.979 1.00 91.88 95 GLU A CA 1
ATOM 771 C C . GLU A 1 95 ? -11.310 11.723 20.601 1.00 91.88 95 GLU A C 1
ATOM 773 O O . GLU A 1 95 ? -12.245 12.072 21.324 1.00 91.88 95 GLU A O 1
ATOM 778 N N . TYR A 1 96 ? -11.506 10.978 19.509 1.00 86.62 96 TYR A N 1
ATOM 779 C CA . TYR A 1 96 ? -12.819 10.623 18.967 1.00 86.62 96 TYR A CA 1
ATOM 780 C C . TYR A 1 96 ? -13.119 9.130 19.155 1.00 86.62 96 TYR A C 1
ATOM 782 O O . TYR A 1 96 ? -12.916 8.312 18.265 1.00 86.62 96 TYR A O 1
ATOM 790 N N . THR A 1 97 ? -13.670 8.750 20.309 1.00 84.06 97 THR A N 1
ATOM 791 C CA . THR A 1 97 ? -13.856 7.333 20.701 1.00 84.06 97 THR A CA 1
ATOM 792 C C . THR A 1 97 ? -14.781 6.506 19.797 1.00 84.06 97 THR A C 1
ATOM 794 O O . THR A 1 97 ? -14.775 5.276 19.880 1.00 84.06 97 THR A O 1
ATOM 797 N N . ASN A 1 98 ? -15.570 7.161 18.942 1.00 84.69 98 ASN A N 1
ATOM 798 C CA . ASN A 1 98 ? -16.424 6.562 17.916 1.00 84.69 98 ASN A CA 1
ATOM 799 C C . ASN A 1 98 ? -15.729 6.400 16.547 1.00 84.69 98 ASN A C 1
ATOM 801 O O . ASN A 1 98 ? -16.361 5.934 15.599 1.00 84.69 98 ASN A O 1
ATOM 805 N N . LEU A 1 99 ? -14.456 6.782 16.432 1.00 86.81 99 LEU A N 1
ATOM 806 C CA . LEU A 1 99 ? -13.621 6.627 15.246 1.00 86.81 99 LEU A CA 1
ATOM 807 C C . LEU A 1 99 ? -12.602 5.500 15.470 1.00 86.81 99 LEU A C 1
ATOM 809 O O . LEU A 1 99 ? -11.905 5.467 16.483 1.00 86.81 99 LEU A O 1
ATOM 813 N N . ILE A 1 100 ? -12.499 4.582 14.506 1.00 91.75 100 ILE A N 1
ATOM 814 C CA . ILE A 1 100 ? -11.467 3.537 14.478 1.00 91.75 100 ILE A CA 1
ATOM 815 C C . ILE A 1 100 ? -10.582 3.780 13.258 1.00 91.75 100 ILE A C 1
ATOM 817 O O . ILE A 1 100 ? -11.058 3.783 12.122 1.00 91.75 100 ILE A O 1
ATOM 821 N N . ASN A 1 101 ? -9.293 3.977 13.504 1.00 91.75 101 ASN A N 1
ATOM 822 C CA . ASN A 1 101 ? -8.276 4.171 12.486 1.00 91.75 101 ASN A CA 1
ATOM 823 C C . ASN A 1 101 ? -7.821 2.810 11.952 1.00 91.75 101 ASN A C 1
ATOM 825 O O . ASN A 1 101 ? -7.405 1.960 12.730 1.00 91.75 101 ASN A O 1
ATOM 829 N N . LEU A 1 102 ? -7.885 2.615 10.632 1.00 93.06 102 LEU A N 1
ATOM 830 C CA . LEU A 1 102 ? -7.247 1.505 9.916 1.00 93.06 102 LEU A CA 1
ATOM 831 C C . LEU A 1 102 ? -6.218 2.117 8.963 1.00 93.06 102 LEU A C 1
ATOM 833 O O . LEU A 1 102 ? -6.574 2.612 7.893 1.00 93.06 102 LEU A O 1
ATOM 837 N N . VAL A 1 103 ? -4.948 2.134 9.358 1.00 90.62 103 VAL A N 1
ATOM 838 C CA . VAL A 1 103 ? -3.879 2.836 8.631 1.00 90.62 103 VAL A CA 1
ATOM 839 C C . VAL A 1 103 ? -2.798 1.845 8.238 1.00 90.62 103 VAL A C 1
ATOM 841 O O . VAL A 1 103 ? -2.403 1.010 9.041 1.00 90.62 103 VAL A O 1
ATOM 844 N N . GLY A 1 104 ? -2.279 1.948 7.015 1.00 88.31 104 GLY A N 1
ATOM 845 C CA . GLY A 1 104 ? -1.158 1.103 6.602 1.00 88.31 104 GLY A CA 1
ATOM 846 C C . GLY A 1 104 ? -1.548 -0.275 6.060 1.00 88.31 104 GLY A C 1
ATOM 847 O O . GLY A 1 104 ? -0.677 -1.131 5.941 1.00 88.31 104 GLY A O 1
ATOM 848 N N . ILE A 1 105 ? -2.834 -0.515 5.768 1.00 88.44 105 ILE A N 1
ATOM 849 C CA . ILE A 1 105 ? -3.323 -1.807 5.265 1.00 88.44 105 ILE A CA 1
ATOM 850 C C . ILE A 1 105 ? -2.848 -2.013 3.814 1.00 88.44 105 ILE A C 1
ATOM 852 O O . ILE A 1 105 ? -3.553 -1.691 2.856 1.00 88.44 105 ILE A O 1
ATOM 856 N N . ASP A 1 106 ? -1.638 -2.545 3.655 1.00 85.88 106 ASP A N 1
ATOM 857 C CA . ASP A 1 106 ? -1.101 -3.058 2.389 1.00 85.88 106 ASP A CA 1
ATOM 858 C C . ASP A 1 106 ? -1.223 -4.595 2.330 1.00 85.88 106 ASP A C 1
ATOM 860 O O . ASP A 1 106 ? -1.828 -5.222 3.194 1.00 85.88 106 ASP A O 1
ATOM 864 N N . SER A 1 107 ? -0.682 -5.233 1.292 1.00 82.31 107 SER A N 1
ATOM 865 C CA . SER A 1 107 ? -0.564 -6.684 1.164 1.00 82.31 107 SER A CA 1
ATOM 866 C C . SER A 1 107 ? 0.045 -7.326 2.422 1.00 82.31 107 SER A C 1
ATOM 868 O O . SER A 1 107 ? 1.155 -6.947 2.795 1.00 82.31 107 SER A O 1
ATOM 870 N N . PRO A 1 108 ? -0.600 -8.355 3.011 1.00 86.81 108 PRO A N 1
ATOM 871 C CA . PRO A 1 108 ? -1.722 -9.143 2.478 1.00 86.81 108 PRO A CA 1
ATOM 872 C C . PRO A 1 108 ? -3.125 -8.708 2.975 1.00 86.81 108 PRO A C 1
ATOM 874 O O . PRO A 1 108 ? -3.952 -9.552 3.318 1.00 86.81 108 PRO A O 1
ATOM 877 N N . GLY A 1 109 ? -3.438 -7.411 2.994 1.00 86.38 109 GLY A N 1
ATOM 878 C CA . GLY A 1 109 ? -4.674 -6.848 3.561 1.00 86.38 109 GLY A CA 1
ATOM 879 C C . GLY A 1 109 ? -5.978 -7.415 2.991 1.00 86.38 109 GLY A C 1
ATOM 880 O O . GLY A 1 109 ? -6.925 -7.635 3.742 1.00 86.38 109 GLY A O 1
ATOM 881 N N . LEU A 1 110 ? -6.024 -7.746 1.694 1.00 86.62 110 LEU A N 1
ATOM 882 C CA . LEU A 1 110 ? -7.196 -8.401 1.099 1.00 86.62 110 LEU A CA 1
ATOM 883 C C . LEU A 1 110 ? -7.400 -9.814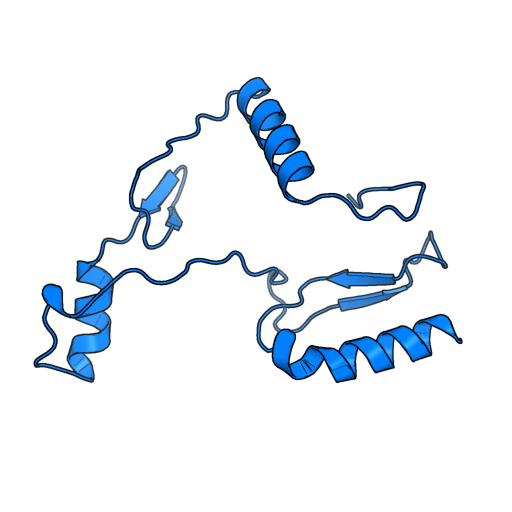 1.662 1.00 86.62 110 LEU A C 1
ATOM 885 O O . LEU A 1 110 ? -8.509 -10.170 2.059 1.00 86.62 110 LEU A O 1
ATOM 889 N N . THR A 1 111 ? -6.327 -10.599 1.755 1.00 90.38 111 THR A N 1
ATOM 890 C CA . THR A 1 111 ? -6.356 -11.946 2.341 1.00 90.38 111 THR A CA 1
ATOM 891 C C . THR A 1 111 ? -6.718 -11.899 3.827 1.00 90.38 111 THR A C 1
ATOM 893 O O . THR A 1 111 ? -7.460 -12.750 4.309 1.00 90.38 111 THR A O 1
ATOM 896 N N . ALA A 1 112 ? -6.246 -10.881 4.552 1.00 90.94 112 ALA A N 1
ATOM 897 C CA . ALA A 1 112 ? -6.524 -10.684 5.975 1.00 90.94 112 ALA A CA 1
ATOM 898 C C . ALA A 1 112 ? -7.858 -9.965 6.266 1.00 90.94 112 ALA A C 1
ATOM 900 O O . ALA A 1 112 ? -8.214 -9.800 7.434 1.00 90.94 112 ALA A O 1
ATOM 901 N N . SER A 1 113 ? -8.615 -9.559 5.241 1.00 93.25 113 SER A N 1
ATOM 902 C CA . SER A 1 113 ? -9.788 -8.680 5.377 1.00 93.25 113 SER A CA 1
ATOM 903 C C . SER A 1 113 ? -10.838 -9.190 6.368 1.00 93.25 113 SER A C 1
ATOM 905 O O . SER A 1 113 ? -11.346 -8.415 7.175 1.00 93.25 113 SER A O 1
ATOM 907 N N . LEU A 1 114 ? -11.118 -10.497 6.382 1.00 94.81 114 LEU A N 1
ATOM 908 C CA . LEU A 1 114 ? -12.069 -11.099 7.324 1.00 94.81 114 LEU A CA 1
ATOM 909 C C . LEU A 1 114 ? -11.567 -11.064 8.774 1.00 94.81 114 LEU A C 1
ATOM 911 O O . LEU A 1 114 ? -12.348 -10.831 9.696 1.00 94.81 114 LEU A O 1
ATOM 915 N N . ALA A 1 115 ? -10.267 -11.279 8.987 1.00 94.88 115 ALA A N 1
ATOM 916 C CA . ALA A 1 115 ? -9.668 -11.205 10.317 1.00 94.88 115 ALA A CA 1
ATOM 917 C C . ALA A 1 115 ? -9.652 -9.758 10.832 1.00 94.88 115 ALA A C 1
ATOM 919 O O . ALA A 1 115 ? -10.015 -9.521 11.984 1.00 94.88 115 ALA A O 1
ATOM 920 N N . ILE A 1 116 ? -9.317 -8.804 9.957 1.00 94.50 116 ILE A N 1
ATOM 921 C CA . ILE A 1 116 ? -9.382 -7.362 10.226 1.00 94.50 116 ILE A CA 1
ATOM 922 C C . ILE A 1 116 ? -10.814 -6.959 10.596 1.00 94.50 116 ILE A C 1
ATOM 924 O O . ILE A 1 116 ? -11.024 -6.333 11.631 1.00 94.50 116 ILE A O 1
ATOM 928 N N . ALA A 1 117 ? -11.811 -7.374 9.809 1.00 94.38 117 ALA A N 1
ATOM 929 C CA . ALA A 1 117 ? -13.214 -7.062 10.070 1.00 94.38 117 ALA A CA 1
ATOM 930 C C . ALA A 1 117 ? -13.687 -7.597 11.430 1.00 94.38 117 ALA A C 1
ATOM 932 O O . ALA A 1 117 ? -14.355 -6.881 12.176 1.00 94.38 117 ALA A O 1
ATOM 933 N N . ARG A 1 118 ? -13.302 -8.829 11.791 1.00 95.81 118 ARG A N 1
ATOM 934 C CA . ARG A 1 118 ? -13.613 -9.402 13.109 1.00 95.81 118 ARG A CA 1
ATOM 935 C C . ARG A 1 118 ? -12.971 -8.599 14.242 1.00 95.81 118 ARG A C 1
ATOM 937 O O . ARG A 1 118 ? -13.660 -8.264 15.198 1.00 95.81 118 ARG A O 1
ATOM 944 N N . TYR A 1 119 ? -11.690 -8.254 14.116 1.00 94.50 119 TYR A N 1
ATOM 945 C CA . TYR A 1 119 ? -10.979 -7.459 15.120 1.00 94.50 119 TYR A CA 1
ATOM 946 C C . TYR A 1 119 ? -11.618 -6.075 15.317 1.00 94.50 119 TYR A C 1
ATOM 948 O O . TYR A 1 119 ? -11.878 -5.659 16.445 1.00 94.50 119 TYR A O 1
ATOM 956 N N . VAL A 1 120 ? -11.968 -5.393 14.223 1.00 94.12 120 VAL A N 1
ATOM 957 C CA . VAL A 1 120 ? -12.681 -4.107 14.272 1.00 94.12 120 VAL A CA 1
ATOM 958 C C . VAL A 1 120 ? -14.062 -4.262 14.913 1.00 94.12 120 VAL A C 1
ATOM 960 O O . VAL A 1 120 ? -14.454 -3.428 15.723 1.00 94.12 120 VAL A O 1
ATOM 963 N N . SER A 1 121 ? -14.789 -5.344 14.620 1.00 93.69 121 SER A N 1
ATOM 964 C CA . SER A 1 121 ? -16.079 -5.622 15.263 1.00 93.69 121 SER A CA 1
ATOM 965 C C . SER A 1 121 ? -15.950 -5.792 16.779 1.00 93.69 121 SER A C 1
ATOM 967 O O . SER A 1 121 ? -16.802 -5.306 17.518 1.00 93.69 121 SER A O 1
ATOM 969 N N . GLU A 1 122 ? -14.900 -6.456 17.262 1.00 93.31 122 GLU A N 1
ATOM 970 C CA . GLU A 1 122 ? -14.636 -6.588 18.700 1.00 93.31 122 GLU A CA 1
ATOM 971 C C . GLU A 1 122 ? -14.303 -5.235 19.342 1.00 93.31 122 GLU A C 1
ATOM 973 O O . GLU A 1 122 ? -14.763 -4.952 20.449 1.00 93.31 122 GLU A O 1
ATOM 978 N N . LEU A 1 123 ? -13.562 -4.373 18.636 1.00 89.94 123 LEU A N 1
ATOM 979 C CA . LEU A 1 123 ? -13.293 -3.001 19.072 1.00 89.94 123 LEU A CA 1
ATOM 980 C C . LEU A 1 123 ? -14.543 -2.122 19.110 1.00 89.94 123 LEU A C 1
ATOM 982 O O . LEU A 1 123 ? -14.538 -1.150 19.854 1.00 89.94 123 LEU A O 1
ATOM 986 N N . LEU A 1 124 ? -15.585 -2.414 18.327 1.00 87.19 124 LEU A N 1
ATOM 987 C CA . LEU A 1 124 ? -16.850 -1.667 18.348 1.00 87.19 124 LEU A CA 1
ATOM 988 C C . LEU A 1 124 ? -17.748 -2.051 19.531 1.00 87.19 124 LEU A C 1
ATOM 990 O O . LEU A 1 124 ? -18.505 -1.214 20.010 1.00 87.19 124 LEU A O 1
ATOM 994 N N . ILE A 1 125 ? -17.686 -3.310 19.975 1.00 84.38 125 ILE A N 1
ATOM 995 C CA . ILE A 1 125 ? -18.556 -3.848 21.036 1.00 84.38 125 ILE A CA 1
ATOM 996 C C . ILE A 1 125 ? -18.001 -3.550 22.441 1.00 84.38 125 ILE A C 1
ATOM 998 O O . ILE A 1 125 ? -18.766 -3.523 23.404 1.00 84.38 125 ILE A O 1
ATOM 1002 N N . ARG A 1 126 ? -16.685 -3.345 22.561 1.00 66.19 126 ARG A N 1
ATOM 1003 C CA . ARG A 1 126 ? -16.011 -2.948 23.810 1.00 66.19 126 ARG A CA 1
ATOM 1004 C C . ARG A 1 126 ? -16.161 -1.459 24.100 1.00 66.19 126 ARG A C 1
ATOM 1006 O O . ARG A 1 126 ? -16.258 -1.123 25.296 1.00 66.19 126 ARG A O 1
#

Organism: NCBI:txid412755

pLDDT: mean 80.83, std 13.2, range [31.97, 95.81]

Secondary structure (DSSP, 8-state):
-----SS-----HHHHHHHHHHHHHHTT----TT---SEEEEETTEEEEEPHHHHHHHHTTT-TT--GGG----------PPTT-SS-EEEE-SS-TT-EEEE---TTTTTTHHHHHHHHHHHHH-